Protein AF-A0A963X8T1-F1 (afdb_monomer_lite)

Sequence (133 aa):
MDPIAAGRRMAIAIGARRHALFRRLATAGKGDPNDVAVAGMCATWATGGGALPQWLGLPPAMFRKMLSHHFGPAGREISGGRIGPEPDRYNEIADLRDLLMKHRAQRYPSERWLIEMIATGCMGLDHLWSDLG

pLDDT: mean 84.12, std 14.37, range [47.81, 97.12]

Secondary structure (DSSP, 8-state):
--HHHHHHHHHHHHHHHHHHHHHHHHHT--S-TTHHHHHHHHHHHHTT-SS--GGGGS-HHHHHHHHHHHHGGGGGG----PPPPPGGGHHHHHHHHHHHHHHS--S-THHHHHHHHHHHHTTSSS-HHHH--

Foldseek 3Di:
DDVVVVVVVLVVVLVVQLVVQLVLQLVQFPPDPCSNLVSNLLSQFLSPAFQAFVLLQDDPVVSVVLLCNTRNPSSVPRDHGDHADDPPPPPQLVVQLVVQVVPPPPPDPVSNVVSSNQSRRVVGDDDSVVRSD

Radius of gyration: 15.64 Å; chains: 1; bounding box: 34×36×51 Å

Structure (mmCIF, N/CA/C/O backbone):
data_AF-A0A963X8T1-F1
#
_entry.id   AF-A0A963X8T1-F1
#
loop_
_atom_site.group_PDB
_atom_site.id
_atom_site.type_symbol
_atom_site.label_atom_id
_atom_site.label_alt_id
_atom_site.label_comp_id
_atom_site.label_asym_id
_atom_site.label_entity_id
_atom_site.label_seq_id
_atom_site.pdbx_PDB_ins_code
_atom_site.Cartn_x
_atom_site.Cartn_y
_atom_site.Cartn_z
_atom_site.occupancy
_atom_site.B_iso_or_equiv
_atom_site.auth_seq_id
_atom_site.auth_comp_id
_atom_site.auth_asym_id
_atom_site.auth_atom_id
_atom_site.pdbx_PDB_model_num
ATOM 1 N N . MET A 1 1 ? 20.825 1.419 -33.288 1.00 65.12 1 MET A N 1
ATOM 2 C CA . MET A 1 1 ? 20.069 2.057 -32.187 1.00 65.12 1 MET A CA 1
ATOM 3 C C . MET A 1 1 ? 20.789 1.687 -30.900 1.00 65.12 1 MET A C 1
ATOM 5 O O . MET A 1 1 ? 21.028 0.504 -30.720 1.00 65.12 1 MET A O 1
ATOM 9 N N . ASP A 1 2 ? 21.233 2.651 -30.089 1.00 80.31 2 ASP A N 1
ATOM 10 C CA . ASP A 1 2 ? 22.033 2.370 -28.883 1.00 80.31 2 ASP A CA 1
ATOM 11 C C . ASP A 1 2 ? 21.146 1.785 -27.754 1.00 80.31 2 ASP A C 1
ATOM 13 O O . ASP A 1 2 ? 20.247 2.485 -27.265 1.00 80.31 2 ASP A O 1
ATOM 17 N N . PRO A 1 3 ? 21.358 0.521 -27.338 1.00 76.44 3 PRO A N 1
ATOM 18 C CA . PRO A 1 3 ? 20.554 -0.135 -26.307 1.00 76.44 3 PRO A CA 1
ATOM 19 C C . PRO A 1 3 ? 20.702 0.506 -24.917 1.00 76.44 3 PRO A C 1
ATOM 21 O O . PRO A 1 3 ? 19.754 0.475 -24.129 1.00 76.44 3 PRO A O 1
ATOM 24 N N . ILE A 1 4 ? 21.833 1.158 -24.620 1.00 80.19 4 ILE A N 1
ATOM 25 C CA . ILE A 1 4 ? 22.070 1.826 -23.329 1.00 80.19 4 ILE A CA 1
ATOM 26 C C . ILE A 1 4 ? 21.197 3.082 -23.218 1.00 80.19 4 ILE A C 1
ATOM 28 O O . ILE A 1 4 ? 20.551 3.324 -22.191 1.00 80.19 4 ILE A O 1
ATOM 32 N N . ALA A 1 5 ? 21.114 3.865 -24.296 1.00 81.19 5 ALA A N 1
ATOM 33 C CA . ALA A 1 5 ? 20.257 5.045 -24.364 1.00 81.19 5 ALA A CA 1
ATOM 34 C C . ALA A 1 5 ? 18.760 4.687 -24.273 1.00 81.19 5 ALA A C 1
ATOM 36 O O . ALA A 1 5 ? 17.990 5.398 -23.619 1.00 81.19 5 ALA A O 1
ATOM 37 N N . ALA A 1 6 ? 18.345 3.574 -24.888 1.00 81.75 6 ALA A N 1
ATOM 38 C CA . ALA A 1 6 ? 16.975 3.069 -24.798 1.00 81.75 6 ALA A CA 1
ATOM 39 C C . ALA A 1 6 ? 16.613 2.626 -23.367 1.00 81.75 6 ALA A C 1
ATOM 41 O O . ALA A 1 6 ? 15.571 3.031 -22.846 1.00 81.75 6 ALA A O 1
ATOM 42 N N . GLY A 1 7 ? 17.500 1.881 -22.695 1.00 83.12 7 GLY A N 1
ATOM 43 C CA . GLY A 1 7 ? 17.304 1.454 -21.306 1.00 83.12 7 GLY A CA 1
ATOM 44 C C . GLY A 1 7 ? 17.181 2.629 -20.329 1.00 83.12 7 GLY A C 1
ATOM 45 O O . GLY A 1 7 ? 16.276 2.659 -19.494 1.00 83.12 7 GLY A O 1
ATOM 46 N N . ARG A 1 8 ? 18.021 3.662 -20.483 1.00 85.00 8 ARG A N 1
ATOM 47 C CA . ARG A 1 8 ? 17.967 4.866 -19.635 1.00 85.00 8 ARG A CA 1
ATOM 48 C C . ARG A 1 8 ? 16.660 5.646 -19.807 1.00 85.00 8 ARG A C 1
ATOM 50 O O . ARG A 1 8 ? 16.082 6.099 -18.821 1.00 85.00 8 ARG A O 1
ATOM 57 N N . ARG A 1 9 ? 16.166 5.778 -21.043 1.00 88.38 9 ARG A N 1
ATOM 58 C CA . ARG A 1 9 ? 14.870 6.420 -21.333 1.00 88.38 9 ARG A CA 1
ATOM 59 C C . ARG A 1 9 ? 13.706 5.670 -20.690 1.00 88.38 9 ARG A C 1
ATOM 61 O O . ARG A 1 9 ? 12.836 6.307 -20.102 1.00 88.38 9 ARG A O 1
ATOM 68 N N . MET A 1 10 ? 13.721 4.338 -20.754 1.00 85.31 10 MET A N 1
ATOM 69 C CA . MET A 1 10 ? 12.705 3.501 -20.114 1.00 85.31 10 MET A CA 1
ATOM 70 C C . MET A 1 10 ? 12.700 3.690 -18.590 1.00 85.31 10 MET A C 1
ATOM 72 O O . MET A 1 10 ? 11.646 3.930 -18.007 1.00 85.31 10 MET A O 1
ATOM 76 N N . ALA A 1 11 ? 13.871 3.666 -17.947 1.00 83.75 11 ALA A N 1
ATOM 77 C CA . ALA A 1 11 ? 13.985 3.868 -16.501 1.00 83.75 11 ALA A CA 1
ATOM 78 C C . ALA A 1 11 ? 13.456 5.245 -16.050 1.00 83.75 11 ALA A C 1
ATOM 80 O O . ALA A 1 11 ? 12.719 5.335 -15.067 1.00 83.75 11 ALA A O 1
ATOM 81 N N . ILE A 1 12 ? 13.764 6.312 -16.800 1.00 90.44 12 ILE A N 1
ATOM 82 C CA . ILE A 1 12 ? 13.238 7.663 -16.537 1.00 90.44 12 ILE A CA 1
ATOM 83 C C . ILE A 1 12 ? 11.709 7.688 -16.664 1.00 90.44 12 ILE A C 1
ATOM 85 O O . ILE A 1 12 ? 11.029 8.236 -15.796 1.00 90.44 12 ILE A O 1
ATOM 89 N N . ALA A 1 13 ? 11.156 7.067 -17.710 1.00 89.94 13 ALA A N 1
ATOM 90 C CA . ALA A 1 13 ? 9.712 7.008 -17.922 1.00 89.94 13 ALA A CA 1
ATOM 91 C C . ALA A 1 13 ? 8.988 6.240 -16.801 1.00 89.94 13 ALA A C 1
ATOM 93 O O . ALA A 1 13 ? 7.951 6.698 -16.316 1.00 89.94 13 ALA A O 1
ATOM 94 N N . ILE A 1 14 ? 9.551 5.116 -16.339 1.00 89.31 14 ILE A N 1
ATOM 95 C CA . ILE A 1 14 ? 9.036 4.349 -15.192 1.00 89.31 14 ILE A CA 1
ATOM 96 C C . ILE A 1 14 ? 9.047 5.213 -13.925 1.00 89.31 14 ILE A C 1
ATOM 98 O O . ILE A 1 14 ? 8.029 5.304 -13.235 1.00 89.31 14 ILE A O 1
ATOM 102 N N . GLY A 1 15 ? 10.159 5.901 -13.646 1.00 90.88 15 GLY A N 1
ATOM 103 C CA . GLY A 1 15 ? 10.282 6.796 -12.494 1.00 90.88 15 GLY A CA 1
ATOM 104 C C . GLY A 1 15 ? 9.262 7.939 -12.512 1.00 90.88 15 GLY A C 1
ATOM 105 O O . GLY A 1 15 ? 8.595 8.184 -11.505 1.00 90.88 15 GLY A O 1
ATOM 106 N N . ALA A 1 16 ? 9.081 8.589 -13.664 1.00 93.25 16 ALA A N 1
ATOM 107 C CA . ALA A 1 16 ? 8.094 9.651 -13.844 1.00 93.25 16 ALA A CA 1
ATOM 108 C C . ALA A 1 16 ? 6.656 9.137 -13.661 1.00 93.25 16 ALA A C 1
ATOM 110 O O . ALA A 1 16 ? 5.866 9.758 -12.947 1.00 93.25 16 ALA A O 1
ATOM 111 N N . ARG A 1 17 ? 6.328 7.970 -14.239 1.00 93.44 17 ARG A N 1
ATOM 112 C CA . ARG A 1 17 ? 5.016 7.325 -14.075 1.00 93.44 17 ARG A CA 1
ATOM 113 C C . ARG A 1 17 ? 4.737 6.987 -12.611 1.00 93.44 17 ARG A C 1
ATOM 115 O O . ARG A 1 17 ? 3.647 7.281 -12.125 1.00 93.44 17 ARG A O 1
ATOM 122 N N . ARG A 1 18 ? 5.718 6.415 -11.904 1.00 93.19 18 ARG A N 1
ATOM 123 C CA . ARG A 1 18 ? 5.613 6.096 -10.472 1.00 93.19 18 ARG A CA 1
ATOM 124 C C . ARG A 1 18 ? 5.338 7.351 -9.652 1.00 93.19 18 ARG A C 1
ATOM 126 O O . ARG A 1 18 ? 4.402 7.367 -8.860 1.00 93.19 18 ARG A O 1
ATOM 133 N N . HIS A 1 19 ? 6.110 8.415 -9.874 1.00 95.19 19 HIS A N 1
ATOM 134 C CA . HIS A 1 19 ? 5.948 9.671 -9.144 1.00 95.19 19 HIS A CA 1
ATOM 135 C C . HIS A 1 19 ? 4.580 10.327 -9.399 1.00 95.19 19 HIS A C 1
ATOM 137 O O . HIS A 1 19 ? 3.924 10.773 -8.458 1.00 95.19 19 HIS A O 1
ATOM 143 N N . ALA A 1 20 ? 4.118 10.349 -10.654 1.00 95.31 20 ALA A N 1
ATOM 144 C CA . ALA A 1 20 ? 2.806 10.890 -11.008 1.00 95.31 20 ALA A CA 1
ATOM 145 C C . ALA A 1 20 ? 1.659 10.101 -10.353 1.00 95.31 20 ALA A C 1
ATOM 147 O O . ALA A 1 20 ? 0.746 10.703 -9.783 1.00 95.31 20 ALA A O 1
ATOM 148 N N . LEU A 1 21 ? 1.730 8.764 -10.381 1.00 94.88 21 LEU A N 1
ATOM 149 C CA . LEU A 1 21 ? 0.738 7.901 -9.742 1.00 94.88 21 LEU A CA 1
ATOM 150 C C . LEU A 1 21 ? 0.729 8.092 -8.220 1.00 94.88 21 LEU A C 1
ATOM 152 O O . LEU A 1 21 ? -0.337 8.312 -7.649 1.00 94.88 21 LEU A O 1
ATOM 156 N N . PHE A 1 22 ? 1.902 8.093 -7.580 1.00 95.81 22 PHE A N 1
ATOM 157 C CA . PHE A 1 22 ? 2.030 8.359 -6.146 1.00 95.81 22 PHE A CA 1
ATOM 158 C C . PHE A 1 22 ? 1.370 9.683 -5.759 1.00 95.81 22 PHE A C 1
ATOM 160 O O . PHE A 1 22 ? 0.499 9.702 -4.895 1.00 95.81 22 PHE A O 1
ATOM 167 N N . ARG A 1 23 ? 1.726 10.787 -6.433 1.00 96.69 23 ARG A N 1
ATOM 168 C CA . ARG A 1 23 ? 1.161 12.112 -6.137 1.00 96.69 23 ARG A CA 1
ATOM 169 C C . ARG A 1 23 ? -0.355 12.127 -6.248 1.00 96.69 23 ARG A C 1
ATOM 171 O O . ARG A 1 23 ? -1.027 12.717 -5.403 1.00 96.69 23 ARG A O 1
ATOM 178 N N . ARG A 1 24 ? -0.892 11.488 -7.287 1.00 96.06 24 ARG A N 1
ATOM 179 C CA . ARG A 1 24 ? -2.333 11.420 -7.509 1.00 96.06 24 ARG A CA 1
ATOM 180 C C . ARG A 1 24 ? -3.039 10.652 -6.391 1.00 96.06 24 ARG A C 1
ATOM 182 O O . ARG A 1 24 ? -4.043 11.137 -5.882 1.00 96.06 24 ARG A O 1
ATOM 189 N N . LEU A 1 25 ? -2.506 9.499 -5.990 1.00 96.62 25 LEU A N 1
ATOM 190 C CA . LEU A 1 25 ? -3.069 8.686 -4.908 1.00 96.62 25 LEU A CA 1
ATOM 191 C C . LEU A 1 25 ? -2.941 9.374 -3.548 1.00 96.62 25 LEU A C 1
ATOM 193 O O . LEU A 1 25 ? -3.919 9.435 -2.814 1.00 96.62 25 LEU A O 1
ATOM 197 N N . ALA A 1 26 ? -1.782 9.965 -3.251 1.00 95.44 26 ALA A N 1
ATOM 198 C CA . ALA A 1 26 ? -1.559 10.720 -2.021 1.00 95.44 26 ALA A CA 1
ATOM 199 C C . ALA A 1 26 ? -2.516 11.920 -1.902 1.00 95.44 26 ALA A C 1
ATOM 201 O O . ALA A 1 26 ? -3.013 12.203 -0.819 1.00 95.44 26 ALA A O 1
ATOM 202 N N . THR A 1 27 ? -2.831 12.586 -3.020 1.00 96.81 27 THR A N 1
ATOM 203 C CA . THR A 1 27 ? -3.828 13.675 -3.052 1.00 96.81 27 THR A CA 1
ATOM 204 C C . THR A 1 27 ? -5.260 13.152 -2.890 1.00 96.81 27 THR A C 1
ATOM 206 O O . THR A 1 27 ? -6.107 13.843 -2.337 1.00 96.81 27 THR A O 1
ATOM 209 N N . ALA A 1 28 ? -5.545 11.940 -3.374 1.00 96.75 28 ALA A N 1
ATOM 210 C CA . ALA A 1 28 ? -6.854 11.296 -3.269 1.00 96.75 28 ALA A CA 1
ATOM 211 C C . ALA A 1 28 ? -7.091 10.571 -1.929 1.00 96.75 28 ALA A C 1
ATOM 213 O O . ALA A 1 28 ? -8.165 9.989 -1.753 1.00 96.75 28 ALA A O 1
ATOM 214 N N . GLY A 1 29 ? -6.106 10.578 -1.023 1.00 95.69 29 GLY A N 1
ATOM 215 C CA . GLY A 1 29 ? -6.231 10.031 0.326 1.00 95.69 29 GLY A CA 1
ATOM 216 C C . GLY A 1 29 ? -7.421 10.637 1.073 1.00 95.69 29 GLY A C 1
ATOM 217 O O . GLY A 1 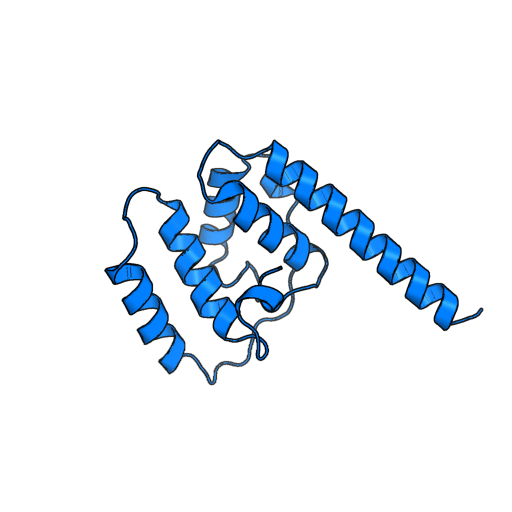29 ? -7.793 11.791 0.856 1.00 95.69 29 GLY A O 1
ATOM 218 N N . LYS A 1 30 ? -8.037 9.850 1.953 1.00 95.25 30 LYS A N 1
ATOM 219 C CA . LYS A 1 30 ? -9.234 10.239 2.714 1.00 95.25 30 LYS A CA 1
ATOM 220 C C . LYS A 1 30 ? -8.949 10.633 4.163 1.00 95.25 30 LYS A C 1
ATOM 222 O O . LYS A 1 30 ? -9.888 10.783 4.942 1.00 95.25 30 LYS A O 1
ATOM 227 N N . GLY A 1 31 ? -7.681 10.816 4.517 1.00 93.50 31 GLY A N 1
ATOM 228 C CA . GLY A 1 31 ? -7.246 11.187 5.862 1.00 93.50 31 GLY A CA 1
ATOM 229 C C . GLY A 1 31 ? -7.023 9.990 6.786 1.00 93.50 31 GLY A C 1
ATOM 230 O O . GLY A 1 31 ? -6.890 10.176 7.993 1.00 93.50 31 GLY A O 1
ATOM 231 N N . ASP A 1 32 ? -6.971 8.769 6.244 1.00 94.94 32 ASP A N 1
ATOM 232 C CA . ASP A 1 32 ? -6.477 7.614 6.993 1.00 94.94 32 ASP A CA 1
ATOM 233 C C . ASP A 1 32 ? -4.955 7.784 7.163 1.00 94.94 32 ASP A C 1
ATOM 235 O O . ASP A 1 32 ? -4.270 8.117 6.189 1.00 94.94 32 ASP A O 1
ATOM 239 N N . PRO A 1 33 ? -4.381 7.563 8.360 1.00 94.00 33 PRO A N 1
ATOM 240 C CA . PRO A 1 33 ? -2.944 7.759 8.584 1.00 94.00 33 PRO A CA 1
ATOM 241 C C . PRO A 1 33 ? -2.064 6.906 7.660 1.00 94.00 33 PRO A C 1
ATOM 243 O O . PRO A 1 33 ? -0.893 7.222 7.460 1.00 94.00 33 PRO A O 1
ATOM 246 N N . ASN A 1 34 ? -2.625 5.846 7.076 1.00 95.31 34 ASN A N 1
ATOM 247 C CA . ASN A 1 34 ? -1.918 4.931 6.194 1.00 95.31 34 ASN A CA 1
ATOM 248 C C . ASN A 1 34 ? -2.025 5.293 4.701 1.00 95.31 34 ASN A C 1
ATOM 250 O O . ASN A 1 34 ? -1.403 4.624 3.877 1.00 95.31 34 ASN A O 1
ATOM 254 N N . ASP A 1 35 ? -2.762 6.348 4.330 1.00 96.00 35 ASP A N 1
ATOM 255 C CA . ASP A 1 35 ? -3.001 6.727 2.927 1.00 96.00 35 ASP A CA 1
ATOM 256 C C . ASP A 1 35 ? -1.706 6.918 2.126 1.00 96.00 35 ASP A C 1
ATOM 258 O O . ASP A 1 35 ? -1.565 6.387 1.024 1.00 96.00 35 ASP A O 1
ATOM 262 N N . VAL A 1 36 ? -0.739 7.654 2.683 1.00 96.19 36 VAL A N 1
ATOM 263 C CA . VAL A 1 36 ? 0.524 7.967 1.994 1.00 96.19 36 VAL A CA 1
ATOM 264 C C . VAL A 1 36 ? 1.377 6.713 1.802 1.00 96.19 36 VAL A C 1
ATOM 266 O O . VAL A 1 36 ? 1.920 6.501 0.717 1.00 96.19 36 VAL A O 1
ATOM 269 N N . ALA A 1 37 ? 1.462 5.859 2.824 1.00 94.31 37 ALA A N 1
ATOM 270 C CA . ALA A 1 37 ? 2.208 4.607 2.745 1.00 94.31 37 ALA A CA 1
ATOM 271 C C . ALA A 1 37 ? 1.597 3.667 1.693 1.00 94.31 37 ALA A C 1
ATOM 273 O O . ALA A 1 37 ? 2.301 3.152 0.822 1.00 94.31 37 ALA A O 1
ATOM 274 N N . VAL A 1 38 ? 0.269 3.501 1.710 1.00 95.75 38 VAL A N 1
ATOM 275 C CA . VAL A 1 38 ? -0.451 2.684 0.722 1.00 95.75 38 VAL A CA 1
ATOM 276 C C . VAL A 1 38 ? -0.301 3.265 -0.688 1.00 95.75 38 VAL A C 1
ATOM 278 O O . VAL A 1 38 ? -0.135 2.503 -1.642 1.00 95.75 38 VAL A O 1
ATOM 281 N N . ALA A 1 39 ? -0.288 4.593 -0.846 1.00 96.12 39 ALA A N 1
ATOM 282 C CA . ALA A 1 39 ? -0.060 5.247 -2.135 1.00 96.12 39 ALA A CA 1
ATOM 283 C C . ALA A 1 39 ? 1.335 4.936 -2.701 1.00 96.12 39 ALA A C 1
ATOM 285 O O . ALA A 1 39 ? 1.457 4.655 -3.896 1.00 96.12 39 ALA A O 1
ATOM 286 N N . GLY A 1 40 ? 2.370 4.950 -1.854 1.00 94.19 40 GLY A N 1
ATOM 287 C CA . GLY A 1 40 ? 3.740 4.580 -2.223 1.00 94.19 40 GLY A CA 1
ATOM 288 C C . GLY A 1 40 ? 3.833 3.131 -2.698 1.00 94.19 40 GLY A C 1
ATOM 289 O O . GLY A 1 40 ? 4.251 2.879 -3.831 1.00 94.19 40 GLY A O 1
ATOM 290 N N . MET A 1 41 ? 3.329 2.198 -1.884 1.00 93.19 41 MET A N 1
ATOM 291 C CA . MET A 1 41 ? 3.295 0.767 -2.210 1.00 93.19 41 MET A CA 1
ATOM 292 C C . MET A 1 41 ? 2.546 0.496 -3.522 1.00 93.19 41 MET A C 1
ATOM 294 O O . MET A 1 41 ? 3.053 -0.209 -4.394 1.00 93.19 41 MET A O 1
ATOM 298 N N . CYS A 1 42 ? 1.374 1.112 -3.721 1.00 94.00 42 CYS A N 1
ATOM 299 C CA . CYS A 1 42 ? 0.605 0.969 -4.959 1.00 94.00 42 CYS A CA 1
ATOM 300 C C . CYS A 1 42 ? 1.353 1.521 -6.180 1.00 94.00 42 CYS A C 1
ATOM 302 O O . CYS A 1 42 ? 1.341 0.892 -7.238 1.00 94.00 42 CYS A O 1
ATOM 304 N N . ALA A 1 43 ? 1.993 2.687 -6.057 1.00 93.62 43 ALA A N 1
ATOM 305 C CA . ALA A 1 43 ? 2.700 3.316 -7.167 1.00 93.62 43 ALA A CA 1
ATOM 306 C C . ALA A 1 43 ? 3.947 2.526 -7.581 1.00 93.62 43 ALA A C 1
ATOM 308 O O . ALA A 1 43 ? 4.182 2.316 -8.777 1.00 93.62 43 ALA A O 1
ATOM 309 N N . THR A 1 44 ? 4.725 2.059 -6.604 1.00 91.06 44 THR A N 1
ATOM 310 C CA . THR A 1 44 ? 5.887 1.195 -6.828 1.00 91.06 44 THR A CA 1
ATOM 311 C C . THR A 1 44 ? 5.462 -0.123 -7.475 1.00 91.06 44 THR A C 1
ATOM 313 O O . THR A 1 44 ? 5.970 -0.474 -8.541 1.00 91.06 44 THR A O 1
ATOM 316 N N . TRP A 1 45 ? 4.447 -0.788 -6.924 1.00 91.12 45 TRP A N 1
ATOM 317 C CA . TRP A 1 45 ? 3.948 -2.058 -7.449 1.00 91.12 45 TRP A CA 1
ATOM 318 C C . TRP A 1 45 ? 3.361 -1.952 -8.866 1.00 91.12 45 TRP A C 1
ATOM 320 O O . TRP A 1 45 ? 3.708 -2.737 -9.750 1.00 91.12 45 TRP A O 1
ATOM 330 N N . ALA A 1 46 ? 2.524 -0.944 -9.136 1.00 91.19 46 ALA A N 1
ATOM 331 C CA . ALA A 1 46 ? 1.899 -0.745 -10.450 1.00 91.19 46 ALA A CA 1
ATOM 332 C C . ALA A 1 46 ? 2.907 -0.392 -11.561 1.00 91.19 46 ALA A C 1
ATOM 334 O O . ALA A 1 46 ? 2.593 -0.476 -12.752 1.00 91.19 46 ALA A O 1
ATOM 335 N N . THR A 1 47 ? 4.124 0.007 -11.183 1.00 89.94 47 THR A N 1
ATOM 336 C CA . THR A 1 47 ? 5.230 0.279 -12.110 1.00 89.94 47 THR A CA 1
ATOM 337 C C . THR A 1 47 ? 6.266 -0.844 -12.172 1.00 89.94 47 THR A C 1
ATOM 339 O O . THR A 1 47 ? 7.283 -0.693 -12.843 1.00 89.94 47 THR A O 1
ATOM 342 N N . GLY A 1 48 ? 5.978 -1.995 -11.553 1.00 85.50 48 GLY A N 1
ATOM 343 C CA . GLY A 1 48 ? 6.811 -3.198 -11.610 1.00 85.50 48 GLY A CA 1
ATOM 344 C C . GLY A 1 48 ? 7.969 -3.222 -10.609 1.00 85.50 48 GLY A C 1
ATOM 345 O O . GLY A 1 48 ? 8.803 -4.121 -10.684 1.00 85.50 48 GLY A O 1
ATOM 346 N N . GLY A 1 49 ? 8.031 -2.251 -9.694 1.00 83.31 49 GLY A N 1
ATOM 347 C CA . GLY A 1 49 ? 9.001 -2.218 -8.602 1.00 83.31 49 GLY A CA 1
ATOM 348 C C . GLY A 1 49 ? 8.489 -2.894 -7.328 1.00 83.31 49 GLY A C 1
ATOM 349 O O . GLY A 1 49 ? 7.325 -3.288 -7.237 1.00 83.31 49 GLY A O 1
ATOM 350 N N . GLY A 1 50 ? 9.365 -2.970 -6.326 1.00 81.44 50 GLY A N 1
ATOM 351 C CA . GLY A 1 50 ? 9.075 -3.566 -5.023 1.00 81.44 50 GLY A CA 1
ATOM 352 C C . GLY A 1 50 ? 9.001 -5.095 -5.046 1.00 81.44 50 GLY A C 1
ATOM 353 O O . GLY A 1 50 ? 9.119 -5.739 -6.097 1.00 81.44 50 GLY A O 1
ATOM 354 N N . ALA A 1 51 ? 8.814 -5.669 -3.860 1.00 79.31 51 ALA A N 1
ATOM 355 C CA . ALA A 1 51 ? 8.761 -7.118 -3.664 1.00 79.31 51 ALA A CA 1
ATOM 356 C C . ALA A 1 51 ? 7.341 -7.691 -3.520 1.00 79.31 51 ALA A C 1
ATOM 358 O O . ALA A 1 51 ? 7.161 -8.908 -3.493 1.00 79.31 51 ALA A O 1
ATOM 359 N N . LEU A 1 52 ? 6.324 -6.830 -3.442 1.00 85.31 52 LEU A N 1
ATOM 360 C CA . LEU A 1 52 ? 4.950 -7.266 -3.221 1.00 85.31 52 LEU A CA 1
ATOM 361 C C . LEU A 1 52 ? 4.388 -8.040 -4.429 1.00 85.31 52 LEU A C 1
ATOM 363 O O . LEU A 1 52 ? 4.570 -7.622 -5.579 1.00 85.31 52 LEU A O 1
ATOM 367 N N . PRO A 1 53 ? 3.654 -9.140 -4.192 1.00 82.44 53 PRO A N 1
ATOM 368 C CA . PRO A 1 53 ? 3.101 -9.953 -5.266 1.00 82.44 53 PRO A CA 1
ATOM 369 C C . PRO A 1 53 ? 1.826 -9.382 -5.857 1.00 82.44 53 PRO A C 1
ATOM 371 O O . PRO A 1 53 ? 1.428 -8.252 -5.570 1.00 82.44 53 PRO A O 1
ATOM 374 N N . GLN A 1 54 ? 1.168 -10.171 -6.707 1.00 86.06 54 GLN A N 1
ATOM 375 C CA . GLN A 1 54 ? -0.132 -9.821 -7.251 1.00 86.06 54 GLN A CA 1
ATOM 376 C C . GLN A 1 54 ? -1.094 -9.360 -6.145 1.00 86.06 54 GLN A C 1
ATOM 378 O O . GLN A 1 54 ? -1.148 -9.936 -5.058 1.00 86.06 54 GLN A O 1
ATOM 383 N N . TRP A 1 55 ? -1.813 -8.270 -6.428 1.00 89.69 55 TRP A N 1
ATOM 384 C CA . TRP A 1 55 ? -2.742 -7.614 -5.506 1.00 89.69 55 TRP A CA 1
ATOM 385 C C . TRP A 1 55 ? -2.118 -7.209 -4.161 1.00 89.69 55 TRP A C 1
ATOM 387 O O . TRP A 1 55 ? -2.821 -7.128 -3.158 1.00 89.69 55 TRP A O 1
ATOM 397 N N . LEU A 1 56 ? -0.806 -6.947 -4.139 1.00 89.50 56 LEU A N 1
ATOM 398 C CA . LEU A 1 56 ? -0.035 -6.598 -2.941 1.00 89.50 56 LEU A CA 1
ATOM 399 C C . LEU A 1 56 ? -0.062 -7.683 -1.847 1.00 89.50 56 LEU A C 1
ATOM 401 O O . LEU A 1 56 ? 0.092 -7.374 -0.671 1.00 89.50 56 LEU A O 1
ATOM 405 N N . GLY A 1 57 ? -0.291 -8.947 -2.220 1.00 86.44 57 GLY A N 1
ATOM 406 C CA . GLY A 1 57 ? -0.442 -10.051 -1.262 1.00 86.44 57 GLY A CA 1
ATOM 407 C C . GLY A 1 57 ? -1.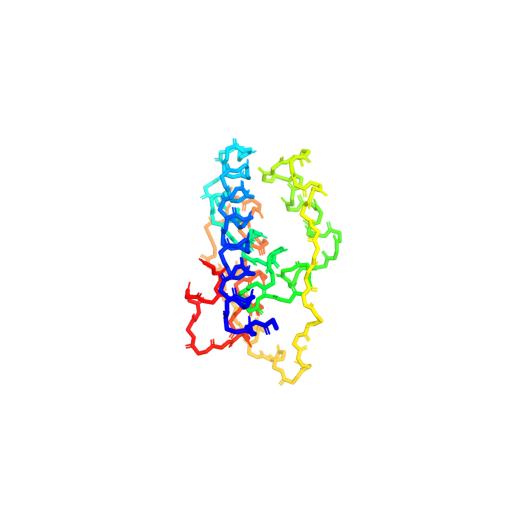850 -10.202 -0.693 1.00 86.44 57 GLY A C 1
ATOM 408 O O . GLY A 1 57 ? -2.098 -11.085 0.121 1.00 86.44 57 GLY A O 1
ATOM 409 N N . LEU A 1 58 ? -2.802 -9.380 -1.138 1.00 89.50 58 LEU A N 1
ATOM 410 C CA . LEU A 1 58 ? -4.187 -9.448 -0.689 1.00 89.50 58 LEU A CA 1
ATOM 411 C C . LEU A 1 58 ? -5.040 -10.323 -1.616 1.00 89.50 58 LEU A C 1
ATOM 413 O O . LEU A 1 58 ? -4.846 -10.327 -2.833 1.00 89.50 58 LEU A O 1
ATOM 417 N N . PRO A 1 59 ? -6.098 -10.969 -1.097 1.00 88.88 59 PRO A N 1
ATOM 418 C CA . PRO A 1 59 ? -7.145 -11.515 -1.950 1.00 88.88 59 PRO A CA 1
ATOM 419 C C . PRO A 1 59 ? -7.745 -10.418 -2.855 1.00 88.88 59 PRO A C 1
ATOM 421 O O . PRO A 1 59 ? -7.963 -9.297 -2.380 1.00 88.88 59 PRO A O 1
ATOM 424 N N . PRO A 1 60 ? -8.121 -10.709 -4.116 1.00 89.56 60 PRO A N 1
ATOM 425 C CA . PRO A 1 60 ? -8.568 -9.687 -5.071 1.00 89.56 60 PRO A CA 1
ATOM 426 C C . PRO A 1 60 ? -9.720 -8.803 -4.572 1.00 89.56 60 PRO A C 1
ATOM 428 O O . PRO A 1 60 ? -9.755 -7.599 -4.828 1.00 89.56 60 PRO A O 1
ATOM 431 N N . ALA A 1 61 ? -10.679 -9.382 -3.845 1.00 91.31 61 ALA A N 1
ATOM 432 C CA . ALA A 1 61 ? -11.789 -8.631 -3.260 1.00 91.31 61 ALA A CA 1
ATOM 433 C C . ALA A 1 61 ? -11.315 -7.663 -2.162 1.00 91.31 61 ALA A C 1
ATOM 435 O O . ALA A 1 61 ? -11.789 -6.529 -2.081 1.00 91.31 61 ALA A O 1
ATOM 436 N N . MET A 1 62 ? -10.351 -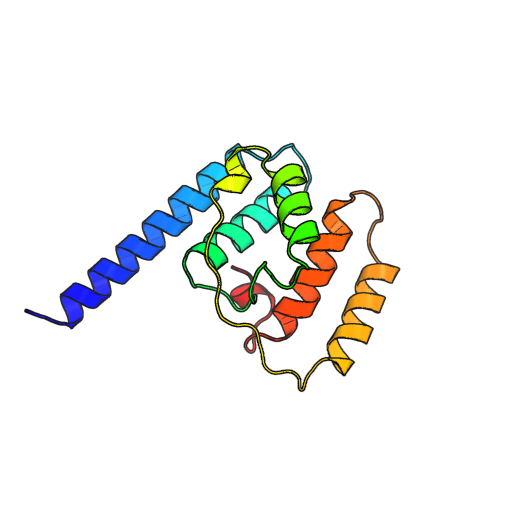8.097 -1.350 1.00 92.50 62 MET A N 1
ATOM 437 C CA . MET A 1 62 ? -9.773 -7.308 -0.267 1.00 92.50 62 MET A CA 1
ATOM 438 C C . MET A 1 62 ? -8.923 -6.159 -0.815 1.00 92.50 62 MET A C 1
ATOM 440 O O . MET A 1 62 ? -9.066 -5.029 -0.358 1.00 92.50 62 MET A O 1
ATOM 444 N N . PHE A 1 63 ? -8.141 -6.420 -1.863 1.00 93.69 63 PHE A N 1
ATOM 445 C CA . PHE A 1 63 ? -7.400 -5.402 -2.603 1.00 93.69 63 PHE A CA 1
ATOM 446 C C . PHE A 1 63 ? -8.323 -4.296 -3.132 1.00 93.69 63 PHE A C 1
ATOM 448 O O . PHE A 1 63 ? -8.116 -3.118 -2.851 1.00 93.69 63 PHE A O 1
ATOM 455 N N . ARG A 1 64 ? -9.416 -4.655 -3.822 1.00 93.75 64 ARG A N 1
ATOM 456 C CA . ARG A 1 64 ? -10.392 -3.660 -4.313 1.00 93.75 64 ARG A CA 1
ATOM 457 C C . ARG A 1 64 ? -11.031 -2.864 -3.176 1.00 93.75 64 ARG A C 1
ATOM 459 O O . ARG A 1 64 ? -11.250 -1.662 -3.320 1.00 93.75 64 ARG A O 1
ATOM 466 N N . LYS A 1 65 ? -11.321 -3.518 -2.047 1.00 95.44 65 LYS A N 1
ATOM 467 C CA . LYS A 1 65 ? -11.879 -2.858 -0.861 1.00 95.44 65 LYS A CA 1
ATOM 468 C C . LYS A 1 65 ? -10.894 -1.852 -0.264 1.00 95.44 65 LYS A C 1
ATOM 470 O O . LYS A 1 65 ? -11.300 -0.727 0.009 1.00 95.44 65 LYS A O 1
ATOM 475 N N . MET A 1 66 ? -9.621 -2.227 -0.135 1.00 96.62 66 MET A N 1
ATOM 476 C CA . MET A 1 66 ? -8.542 -1.346 0.317 1.00 96.62 66 MET A CA 1
ATOM 477 C C . MET A 1 66 ? -8.412 -0.118 -0.594 1.00 96.62 66 MET A C 1
ATOM 479 O O . MET A 1 66 ? -8.429 1.012 -0.112 1.00 96.62 66 MET A O 1
ATOM 483 N N . LEU A 1 67 ? -8.375 -0.315 -1.915 1.00 96.44 67 LEU A N 1
ATOM 484 C CA . LEU A 1 67 ? -8.302 0.789 -2.877 1.00 96.44 67 LEU A CA 1
ATOM 485 C C . LEU A 1 67 ? -9.502 1.737 -2.778 1.00 96.44 67 LEU A C 1
ATOM 487 O O . LEU A 1 67 ? -9.346 2.958 -2.791 1.00 96.44 67 LEU A O 1
ATOM 491 N N . SER A 1 68 ? -10.707 1.180 -2.643 1.00 96.00 68 SER A N 1
ATOM 492 C CA . SER A 1 68 ? -11.923 1.970 -2.462 1.00 96.00 68 SER A CA 1
ATOM 493 C C . SER A 1 68 ? -11.924 2.732 -1.135 1.00 96.00 68 SER A C 1
ATOM 495 O O . SER A 1 68 ? -12.436 3.854 -1.090 1.00 96.00 68 SER A O 1
ATOM 497 N N . HIS A 1 69 ? -11.374 2.143 -0.067 1.00 96.75 69 HIS A N 1
ATOM 498 C CA . HIS A 1 69 ? -11.231 2.778 1.244 1.00 96.75 69 HIS A CA 1
ATOM 499 C C . HIS A 1 69 ? -10.311 3.991 1.153 1.00 96.75 69 HIS A C 1
ATOM 501 O O . HIS A 1 69 ? -10.797 5.099 1.365 1.00 96.75 69 HIS A O 1
ATOM 507 N N . HIS A 1 70 ? -9.061 3.796 0.728 1.00 97.12 70 HIS A N 1
ATOM 508 C CA . HIS A 1 70 ? -8.030 4.838 0.727 1.00 97.12 70 HIS A CA 1
ATOM 509 C C . HIS A 1 70 ? -8.214 5.897 -0.369 1.00 97.12 70 HIS A C 1
ATOM 511 O O . HIS A 1 70 ? -8.035 7.077 -0.104 1.00 97.12 70 HIS A O 1
ATOM 517 N N . PHE A 1 71 ? -8.610 5.513 -1.591 1.00 97.06 71 PHE A N 1
ATOM 518 C CA . PHE A 1 71 ? -8.532 6.412 -2.762 1.00 97.06 71 PHE A CA 1
ATOM 519 C C . PHE A 1 71 ? -9.847 6.569 -3.534 1.00 97.06 71 PHE A C 1
ATOM 521 O O . PHE A 1 71 ? -9.935 7.355 -4.481 1.00 97.06 71 PHE A O 1
ATOM 528 N N . GLY A 1 72 ? -10.880 5.796 -3.185 1.00 94.75 72 GLY A N 1
ATOM 529 C CA . GLY A 1 72 ? -12.163 5.832 -3.888 1.00 94.75 72 GLY A CA 1
ATOM 530 C C . GLY A 1 72 ? -12.000 5.590 -5.402 1.00 94.75 72 GLY A C 1
ATOM 531 O O . GLY A 1 72 ? -11.348 4.618 -5.792 1.00 94.75 72 GLY A O 1
ATOM 532 N N . PRO A 1 73 ? -12.570 6.442 -6.278 1.00 92.25 73 PRO A N 1
ATOM 533 C CA . PRO A 1 73 ? -12.459 6.279 -7.730 1.00 92.25 73 PRO A CA 1
ATOM 534 C C . PRO A 1 73 ? -11.020 6.281 -8.257 1.00 92.25 73 PRO A C 1
ATOM 536 O O . PRO A 1 73 ? -10.734 5.548 -9.202 1.00 92.25 73 PRO A O 1
ATOM 539 N N . ALA A 1 74 ? -10.109 7.044 -7.638 1.00 92.69 74 ALA A N 1
ATOM 540 C CA . ALA A 1 74 ? -8.715 7.124 -8.077 1.00 92.69 74 ALA A CA 1
ATOM 541 C C . ALA A 1 74 ? -7.983 5.778 -7.950 1.00 92.69 74 ALA A C 1
ATOM 543 O O . ALA A 1 74 ? -7.068 5.500 -8.719 1.00 92.69 74 ALA A O 1
ATOM 544 N N . GLY A 1 75 ? -8.433 4.905 -7.042 1.00 91.19 75 GLY A N 1
ATOM 545 C CA . GLY A 1 75 ? -7.867 3.570 -6.882 1.00 91.19 75 GLY A CA 1
ATOM 546 C C . GLY A 1 75 ? -8.135 2.635 -8.067 1.00 91.19 75 GLY A C 1
ATOM 547 O O . GLY A 1 75 ? -7.393 1.681 -8.260 1.00 91.19 75 GLY A O 1
ATOM 548 N N . ARG A 1 76 ? -9.153 2.894 -8.901 1.00 87.69 76 ARG A N 1
ATOM 549 C CA . ARG A 1 76 ? -9.539 1.989 -10.007 1.00 87.69 76 ARG A CA 1
ATOM 550 C C . ARG A 1 76 ? -8.489 1.877 -11.112 1.00 87.69 76 ARG A C 1
ATOM 552 O O . ARG A 1 76 ? -8.488 0.897 -11.846 1.00 87.69 76 ARG A O 1
ATOM 559 N N . GLU A 1 77 ? -7.624 2.876 -11.235 1.00 82.12 77 GLU A N 1
ATOM 560 C CA . GLU A 1 77 ? -6.558 2.909 -12.240 1.00 82.12 77 GLU A CA 1
ATOM 561 C C . GLU A 1 77 ? -5.359 2.039 -11.852 1.00 82.12 77 GLU A C 1
ATOM 563 O O . GLU A 1 77 ? -4.524 1.712 -12.701 1.00 82.12 77 GLU A O 1
ATOM 568 N N . ILE A 1 78 ? -5.278 1.640 -10.578 1.00 87.44 78 ILE A N 1
ATOM 569 C CA . ILE A 1 78 ? -4.216 0.773 -10.084 1.00 87.44 78 ILE A CA 1
ATOM 570 C C . ILE A 1 78 ? -4.436 -0.620 -10.664 1.00 87.44 78 ILE A C 1
ATOM 572 O O . ILE A 1 78 ? -5.299 -1.393 -10.251 1.00 87.44 78 ILE A O 1
ATOM 576 N N . SER A 1 79 ? -3.615 -0.911 -11.658 1.00 77.50 79 SER A N 1
ATOM 577 C CA . SER A 1 79 ? -3.591 -2.145 -12.420 1.00 77.50 79 SER A CA 1
ATOM 578 C C . SER A 1 79 ? -2.134 -2.505 -12.697 1.00 77.50 79 SER A C 1
ATOM 580 O O . SER A 1 79 ? -1.282 -1.624 -12.836 1.00 77.50 79 SER A O 1
ATOM 582 N N . GLY A 1 80 ? -1.833 -3.800 -12.727 1.00 68.75 80 GLY A N 1
ATOM 583 C CA . GLY A 1 80 ? -0.467 -4.312 -12.845 1.00 68.75 80 GLY A CA 1
ATOM 584 C C . GLY A 1 80 ? -0.199 -5.457 -11.870 1.00 68.75 80 GLY A C 1
ATOM 585 O O . GLY A 1 80 ? -1.138 -6.014 -11.302 1.00 68.75 80 GLY A O 1
ATOM 586 N N . GLY A 1 81 ? 1.080 -5.802 -11.701 1.00 62.69 81 GLY A N 1
ATOM 587 C CA . GLY A 1 81 ? 1.561 -6.769 -10.712 1.00 62.69 81 GLY A CA 1
ATOM 588 C C . GLY A 1 81 ? 2.297 -7.973 -11.293 1.00 62.69 81 GLY A C 1
ATOM 589 O O . GLY A 1 81 ? 1.909 -8.521 -12.322 1.00 62.69 81 GLY A O 1
ATOM 590 N N . ARG A 1 82 ? 3.366 -8.378 -10.600 1.00 62.31 82 ARG A N 1
ATOM 591 C CA . ARG A 1 82 ? 4.167 -9.583 -10.872 1.00 62.31 82 ARG A CA 1
ATOM 592 C C . ARG A 1 82 ? 3.370 -10.853 -10.531 1.00 62.31 82 ARG A C 1
ATOM 594 O O . ARG A 1 82 ? 2.480 -10.815 -9.681 1.00 62.31 82 ARG A O 1
ATOM 601 N N . ILE A 1 83 ? 3.727 -11.975 -11.159 1.00 54.06 83 ILE A N 1
ATOM 602 C CA . ILE A 1 83 ? 3.335 -13.318 -10.694 1.00 54.06 83 ILE A CA 1
ATOM 603 C C . ILE A 1 83 ? 3.962 -13.519 -9.299 1.00 54.06 83 ILE A C 1
ATOM 605 O O . ILE A 1 83 ? 5.102 -13.105 -9.085 1.00 54.06 83 ILE A O 1
ATOM 609 N N . GLY A 1 84 ? 3.180 -14.023 -8.337 1.00 53.47 84 GLY A N 1
ATOM 610 C CA . GLY A 1 84 ? 3.525 -14.047 -6.906 1.00 53.47 84 GLY A CA 1
ATOM 611 C C . GLY A 1 84 ? 4.703 -14.961 -6.521 1.00 53.47 84 GLY A C 1
ATOM 612 O O . GLY A 1 84 ? 5.174 -15.723 -7.364 1.00 53.47 84 GLY A O 1
ATOM 613 N N . PRO A 1 85 ? 5.196 -14.871 -5.267 1.00 51.97 85 PRO A N 1
ATOM 614 C CA . PRO A 1 85 ? 6.322 -15.644 -4.759 1.00 51.97 85 PRO A CA 1
ATOM 615 C C . PRO A 1 85 ? 6.004 -17.135 -4.662 1.00 51.97 85 PRO A C 1
ATOM 617 O O . PRO A 1 85 ? 4.844 -17.551 -4.644 1.00 51.97 85 PRO A O 1
ATOM 620 N N . GLU A 1 86 ? 7.077 -17.915 -4.580 1.00 50.09 86 GLU A N 1
ATOM 621 C CA . GLU A 1 86 ? 7.057 -19.368 -4.458 1.00 50.09 86 GLU A CA 1
ATOM 622 C C . GLU A 1 86 ? 6.407 -19.840 -3.138 1.00 50.09 86 GLU A C 1
ATOM 624 O O . GLU A 1 86 ? 6.572 -19.181 -2.106 1.00 50.09 86 GLU A O 1
ATOM 629 N N . PRO A 1 87 ? 5.695 -20.985 -3.141 1.00 52.34 87 PRO A N 1
ATOM 630 C CA . PRO A 1 87 ? 4.921 -21.480 -1.996 1.00 52.34 87 PRO A CA 1
ATOM 631 C C . PRO A 1 87 ? 5.714 -21.786 -0.712 1.00 52.34 87 PRO A C 1
ATOM 633 O O . PRO A 1 87 ? 5.125 -21.915 0.353 1.00 52.34 87 PRO A O 1
ATOM 636 N N . ASP A 1 88 ? 7.037 -21.919 -0.758 1.00 52.81 88 ASP A N 1
ATOM 637 C CA . ASP A 1 88 ? 7.787 -22.595 0.314 1.00 52.81 88 ASP A CA 1
ATOM 638 C C . ASP A 1 88 ? 8.081 -21.771 1.582 1.00 52.81 88 ASP A C 1
ATOM 640 O O . ASP A 1 88 ? 8.782 -22.257 2.467 1.00 52.81 88 ASP A O 1
ATOM 644 N N . ARG A 1 89 ? 7.536 -20.555 1.748 1.00 57.66 89 ARG A N 1
ATOM 645 C CA . ARG A 1 89 ? 7.749 -19.771 2.990 1.00 57.66 89 ARG A CA 1
ATOM 646 C C . ARG A 1 89 ? 6.489 -19.350 3.763 1.00 57.66 89 ARG A C 1
ATOM 648 O O . ARG A 1 89 ? 6.514 -18.396 4.529 1.00 57.66 89 ARG A O 1
ATOM 655 N N . TYR A 1 90 ? 5.387 -20.095 3.633 1.00 60.72 90 TYR A N 1
ATOM 656 C CA . TYR A 1 90 ? 4.127 -19.797 4.341 1.00 60.72 90 TYR A CA 1
ATOM 657 C C . TYR A 1 90 ? 4.180 -19.894 5.879 1.00 60.72 90 TYR A C 1
ATOM 659 O O . TYR A 1 90 ? 3.370 -19.239 6.536 1.00 60.72 90 TYR A O 1
ATOM 667 N N . ASN A 1 91 ? 5.100 -20.670 6.468 1.00 60.47 91 ASN A N 1
ATOM 668 C CA . ASN A 1 91 ? 5.107 -20.896 7.922 1.00 60.47 91 ASN A CA 1
ATOM 669 C C . ASN A 1 91 ? 5.564 -19.659 8.720 1.00 60.47 91 ASN A C 1
ATOM 671 O O . ASN A 1 91 ? 4.902 -19.286 9.681 1.00 60.47 91 ASN A O 1
ATOM 675 N N . GLU A 1 92 ? 6.625 -18.966 8.293 1.00 66.88 92 GLU A N 1
ATOM 676 C CA . GLU A 1 92 ? 7.127 -17.761 8.986 1.00 66.88 92 GLU A CA 1
ATOM 677 C C . GLU A 1 92 ? 6.181 -16.552 8.829 1.00 66.88 92 GLU A C 1
ATOM 679 O O . GLU A 1 92 ? 6.089 -15.697 9.713 1.00 66.88 92 GLU A O 1
ATOM 684 N N . ILE A 1 93 ? 5.410 -16.503 7.733 1.00 76.12 93 ILE A N 1
ATOM 685 C CA . ILE A 1 93 ? 4.395 -15.462 7.489 1.00 76.12 93 ILE A CA 1
ATOM 686 C C . ILE A 1 93 ? 3.283 -15.522 8.533 1.00 76.12 93 ILE A C 1
ATOM 688 O O . ILE A 1 93 ? 2.804 -14.476 8.972 1.00 76.12 93 ILE A O 1
ATOM 692 N N . ALA A 1 94 ? 2.833 -16.728 8.893 1.00 81.31 94 ALA A N 1
ATOM 693 C CA . ALA A 1 94 ? 1.705 -16.899 9.800 1.00 81.31 94 ALA A CA 1
ATOM 694 C C . ALA A 1 94 ? 2.016 -16.296 11.176 1.00 81.31 94 ALA A C 1
ATOM 696 O O . ALA A 1 94 ? 1.223 -15.502 11.680 1.00 81.31 94 ALA A O 1
ATOM 697 N N . ASP A 1 95 ? 3.206 -16.573 11.712 1.00 83.56 95 ASP A N 1
ATOM 698 C CA . ASP A 1 95 ? 3.644 -16.056 13.008 1.00 83.56 95 ASP A CA 1
ATOM 699 C C . ASP A 1 95 ? 3.798 -14.530 12.997 1.00 83.56 95 ASP A C 1
ATOM 701 O O . ASP A 1 95 ? 3.329 -13.847 13.912 1.00 83.56 95 ASP A O 1
ATOM 705 N N . LEU A 1 96 ? 4.399 -13.962 11.942 1.00 86.81 96 LEU A N 1
ATOM 706 C CA . LEU A 1 96 ? 4.535 -12.510 11.814 1.00 86.81 96 LEU A CA 1
ATOM 707 C C . LEU A 1 96 ? 3.172 -11.826 11.668 1.00 86.81 96 LEU A C 1
ATOM 709 O O . LEU A 1 96 ? 2.904 -10.818 12.327 1.00 86.81 96 LEU A O 1
ATOM 713 N N . ARG A 1 97 ? 2.295 -12.371 10.821 1.00 90.12 97 ARG A N 1
ATOM 714 C CA . ARG A 1 97 ? 0.932 -11.865 10.651 1.00 90.12 97 ARG A CA 1
ATOM 715 C C . ARG A 1 97 ? 0.192 -11.883 11.982 1.00 90.12 97 ARG A C 1
ATOM 717 O O . ARG A 1 97 ? -0.424 -10.881 12.338 1.00 90.12 97 ARG A O 1
ATOM 724 N N . ASP A 1 98 ? 0.273 -12.981 12.724 1.00 91.00 98 ASP A N 1
ATOM 725 C CA . ASP A 1 98 ? -0.418 -13.143 13.999 1.00 91.00 98 ASP A CA 1
ATOM 726 C C . ASP A 1 98 ? 0.147 -12.195 15.065 1.00 91.00 98 ASP A C 1
ATOM 728 O O . ASP A 1 98 ? -0.624 -11.559 15.790 1.00 91.00 98 ASP A O 1
ATOM 732 N N . LEU A 1 99 ? 1.470 -12.005 15.105 1.00 92.38 99 LEU A N 1
ATOM 733 C CA . LEU A 1 99 ? 2.129 -11.023 15.966 1.00 92.38 99 LEU A CA 1
ATOM 734 C C . LEU A 1 99 ? 1.631 -9.601 15.673 1.00 92.38 99 LEU A C 1
ATOM 736 O O . LEU A 1 99 ? 1.169 -8.900 16.577 1.00 92.38 99 LEU A O 1
ATOM 740 N N . LEU A 1 100 ? 1.674 -9.174 14.410 1.00 93.62 100 LEU A N 1
ATOM 741 C CA . LEU A 1 100 ? 1.226 -7.839 14.017 1.00 93.62 100 LEU A CA 1
ATOM 742 C C . LEU A 1 100 ? -0.279 -7.662 14.257 1.00 93.62 100 LEU A C 1
ATOM 744 O O . 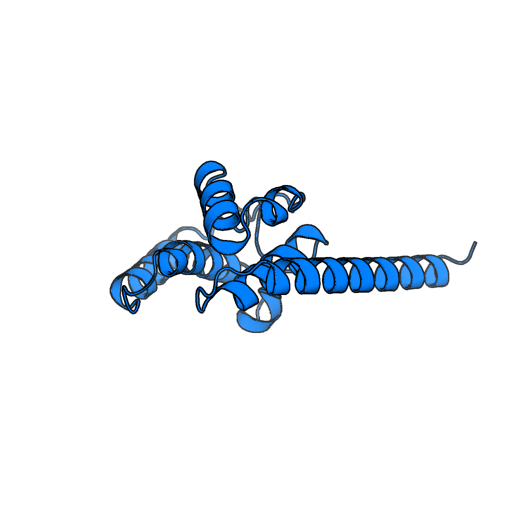LEU A 1 100 ? -0.716 -6.626 14.756 1.00 93.62 100 LEU A O 1
ATOM 748 N N . MET A 1 101 ? -1.082 -8.689 13.972 1.00 94.81 101 MET A N 1
ATOM 749 C CA . MET A 1 101 ? -2.520 -8.685 14.229 1.00 94.81 101 MET A CA 1
ATOM 750 C C . MET A 1 101 ? -2.811 -8.547 15.724 1.00 94.81 101 MET A C 1
ATOM 752 O O . MET A 1 101 ? -3.689 -7.765 16.092 1.00 94.81 101 MET A O 1
ATOM 756 N N . LYS A 1 102 ? -2.069 -9.243 16.587 1.00 95.75 102 LYS A N 1
ATOM 757 C CA . LYS A 1 102 ? -2.216 -9.177 18.046 1.00 95.75 102 LYS A CA 1
ATOM 758 C C . LYS A 1 102 ? -1.844 -7.806 18.615 1.00 95.75 102 LYS A C 1
ATOM 760 O O . LYS A 1 102 ? -2.517 -7.343 19.533 1.00 95.75 102 LYS A O 1
ATOM 765 N N . HIS A 1 103 ? -0.816 -7.158 18.068 1.00 94.38 103 HIS A N 1
ATOM 766 C CA . HIS A 1 103 ? -0.235 -5.929 18.625 1.00 94.38 103 HIS A CA 1
ATOM 767 C C . HIS A 1 103 ? -0.597 -4.632 17.883 1.00 94.38 103 HIS A C 1
ATOM 769 O O . HIS A 1 103 ? -0.122 -3.561 18.263 1.00 94.38 103 HIS A O 1
ATOM 775 N N . ARG A 1 104 ? -1.444 -4.688 16.849 1.00 94.31 104 ARG A N 1
ATOM 776 C CA . ARG A 1 104 ? -1.924 -3.486 16.147 1.00 94.31 104 ARG A CA 1
ATOM 777 C C . ARG A 1 104 ? -2.683 -2.535 17.079 1.00 94.31 104 ARG A C 1
ATOM 779 O O . ARG A 1 104 ? -3.278 -2.959 18.067 1.00 94.31 104 ARG A O 1
ATOM 786 N N . ALA A 1 105 ? -2.727 -1.255 16.717 1.00 93.00 105 ALA A N 1
ATOM 787 C CA . ALA A 1 105 ? -3.386 -0.217 17.512 1.00 93.00 105 ALA A CA 1
ATOM 788 C C . ALA A 1 105 ? -4.919 -0.362 17.570 1.00 93.00 105 ALA A C 1
ATOM 790 O O . ALA A 1 105 ? -5.548 0.189 18.472 1.00 93.00 105 ALA A O 1
ATOM 791 N N . GLN A 1 106 ? -5.509 -1.093 16.619 1.00 92.50 106 GLN A N 1
ATOM 792 C CA . GLN A 1 106 ? -6.946 -1.338 16.477 1.00 92.50 106 GLN A CA 1
ATOM 793 C C . GLN A 1 106 ? -7.773 -0.060 16.289 1.00 92.50 106 GLN A C 1
ATOM 795 O O . GLN A 1 106 ? -8.934 -0.005 16.690 1.00 92.50 106 GLN A O 1
ATOM 800 N N . ARG A 1 107 ? -7.196 0.966 15.659 1.00 93.88 107 ARG A N 1
ATOM 801 C CA . ARG A 1 107 ? -7.850 2.263 15.438 1.00 93.88 107 ARG A CA 1
ATOM 802 C C . ARG A 1 107 ? -8.441 2.382 14.043 1.00 93.88 107 ARG A C 1
ATOM 804 O O . ARG A 1 107 ? -9.492 2.997 13.887 1.00 93.88 107 ARG A O 1
ATOM 811 N N . TYR A 1 108 ? -7.794 1.776 13.048 1.00 92.62 108 TYR A N 1
ATOM 812 C CA . TYR A 1 108 ? -8.195 1.904 11.650 1.00 92.62 108 TYR A CA 1
ATOM 813 C C . TYR A 1 108 ? -8.380 0.539 10.976 1.00 92.62 108 TYR A C 1
ATOM 815 O O . TYR A 1 108 ? -7.570 -0.370 11.175 1.00 92.62 108 TYR A O 1
ATOM 823 N N . PRO A 1 109 ? -9.414 0.369 10.126 1.00 90.31 109 PRO A N 1
ATOM 824 C CA . PRO A 1 109 ? -9.582 -0.847 9.327 1.00 90.31 109 PRO A CA 1
ATOM 825 C C . PRO A 1 109 ? -8.379 -1.147 8.421 1.00 90.31 109 PRO A C 1
ATOM 827 O O . PRO A 1 109 ? -8.096 -2.317 8.154 1.00 90.31 109 PRO A O 1
ATOM 830 N N . SER A 1 110 ? -7.671 -0.096 7.989 1.00 93.50 110 SER A N 1
ATOM 831 C CA . SER A 1 110 ? -6.501 -0.155 7.110 1.00 93.50 110 SER A CA 1
ATOM 832 C C . SER A 1 110 ? -5.326 -0.935 7.697 1.00 93.50 110 SER A C 1
ATOM 834 O O . SER A 1 110 ? -4.566 -1.545 6.946 1.00 93.50 110 SER A O 1
ATOM 836 N N . GLU A 1 111 ? -5.235 -1.020 9.027 1.00 94.31 111 GLU A N 1
ATOM 837 C CA . GLU A 1 111 ? -4.208 -1.799 9.722 1.00 94.31 111 GLU A CA 1
ATOM 838 C C . GLU A 1 111 ? -4.207 -3.264 9.276 1.00 94.31 111 GLU A C 1
ATOM 840 O O . GLU A 1 1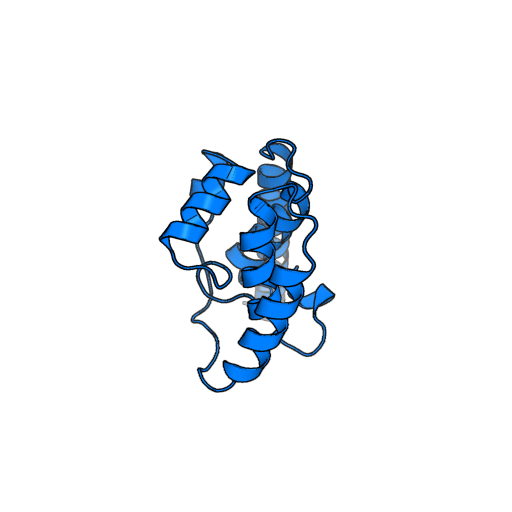11 ? -3.147 -3.851 9.104 1.00 94.31 111 GLU A O 1
ATOM 845 N N . ARG A 1 112 ? -5.379 -3.863 9.022 1.00 94.44 112 ARG A N 1
ATOM 846 C CA . ARG A 1 112 ? -5.454 -5.271 8.600 1.00 94.44 112 ARG A CA 1
ATOM 847 C C . ARG A 1 112 ? -4.854 -5.489 7.216 1.00 94.44 112 ARG A C 1
ATOM 849 O O . ARG A 1 112 ? -4.182 -6.488 7.010 1.00 94.44 112 ARG A O 1
ATOM 856 N N . TRP A 1 113 ? -5.078 -4.568 6.279 1.00 95.06 113 TRP A N 1
ATOM 857 C CA . TRP A 1 113 ? -4.490 -4.675 4.940 1.00 95.06 113 TRP A CA 1
ATOM 858 C C . TRP A 1 113 ? -2.983 -4.467 4.984 1.00 95.06 113 TRP A C 1
ATOM 860 O O . TRP A 1 113 ? -2.255 -5.236 4.369 1.00 95.06 113 TRP A O 1
ATOM 870 N N . LEU A 1 114 ? -2.523 -3.491 5.770 1.00 93.75 114 LEU A N 1
ATOM 871 C CA . LEU A 1 114 ? -1.100 -3.266 5.997 1.00 93.75 114 LEU A CA 1
ATOM 872 C C . LEU A 1 114 ? -0.401 -4.491 6.571 1.00 93.75 114 LEU A C 1
ATOM 874 O O . LEU A 1 114 ? 0.690 -4.807 6.127 1.00 93.75 114 LEU A O 1
ATOM 878 N N . ILE A 1 115 ? -1.020 -5.188 7.523 1.00 93.25 115 ILE A N 1
ATOM 879 C CA . ILE A 1 115 ? -0.440 -6.397 8.115 1.00 93.25 115 ILE A CA 1
ATOM 880 C C . ILE A 1 115 ? -0.211 -7.471 7.054 1.00 93.25 115 ILE A C 1
ATOM 882 O O . ILE A 1 115 ? 0.892 -7.999 6.969 1.00 93.25 115 ILE A O 1
ATOM 886 N N . GLU A 1 116 ? -1.213 -7.762 6.222 1.00 90.88 116 GLU A N 1
ATOM 887 C CA . GLU A 1 116 ? -1.065 -8.745 5.140 1.00 90.88 116 GLU A CA 1
ATOM 888 C C . GLU A 1 116 ? -0.007 -8.301 4.118 1.00 90.88 116 GLU A C 1
ATOM 890 O O . GLU A 1 116 ? 0.822 -9.101 3.688 1.00 90.88 116 GLU A O 1
ATOM 895 N N . MET A 1 117 ? -0.000 -7.014 3.755 1.00 90.25 117 MET A N 1
ATOM 896 C CA . MET A 1 117 ? 0.973 -6.448 2.818 1.00 90.25 117 MET A CA 1
ATOM 897 C C . MET A 1 117 ? 2.395 -6.519 3.377 1.00 90.25 117 MET A C 1
ATOM 899 O O . MET A 1 117 ? 3.295 -6.961 2.677 1.00 90.25 117 MET A O 1
ATOM 903 N N . ILE A 1 118 ? 2.609 -6.144 4.639 1.00 88.25 118 ILE A N 1
ATOM 904 C CA . ILE A 1 118 ? 3.914 -6.218 5.304 1.00 88.25 118 ILE A CA 1
ATOM 905 C C . ILE A 1 118 ? 4.353 -7.675 5.409 1.00 88.25 118 ILE A C 1
ATOM 907 O O . ILE A 1 118 ? 5.440 -7.997 4.948 1.00 88.25 118 ILE A O 1
ATOM 911 N N . ALA A 1 119 ? 3.503 -8.562 5.931 1.00 86.75 119 ALA A N 1
ATOM 912 C CA . ALA A 1 119 ? 3.837 -9.974 6.100 1.00 86.75 119 ALA A CA 1
ATOM 913 C C . ALA A 1 119 ? 4.198 -10.642 4.762 1.00 86.75 119 ALA A C 1
ATOM 915 O O . ALA A 1 119 ? 5.141 -11.425 4.691 1.00 86.75 119 ALA A O 1
ATOM 916 N N . THR A 1 120 ? 3.508 -10.273 3.680 1.00 81.31 120 THR A N 1
ATOM 917 C CA . THR A 1 120 ? 3.826 -10.770 2.335 1.00 81.31 120 THR A CA 1
ATOM 918 C C . THR A 1 120 ? 5.036 -10.060 1.717 1.00 81.31 120 THR A C 1
ATOM 920 O O . THR A 1 120 ? 5.768 -10.662 0.943 1.00 81.31 120 THR A O 1
ATOM 923 N N . GLY A 1 121 ? 5.282 -8.790 2.037 1.00 76.75 121 GLY A N 1
ATOM 924 C CA . GLY A 1 121 ? 6.444 -8.030 1.569 1.00 76.75 121 GLY A CA 1
ATOM 925 C C . GLY A 1 121 ? 7.753 -8.448 2.240 1.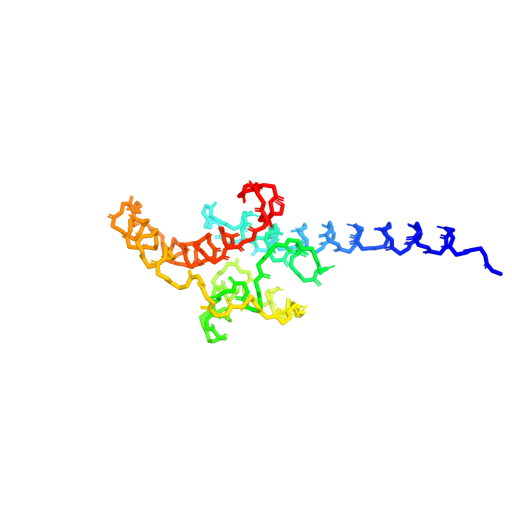00 76.75 121 GLY A C 1
ATOM 926 O O . GLY A 1 121 ? 8.786 -8.443 1.580 1.00 76.75 121 GLY A O 1
ATOM 927 N N . CYS A 1 122 ? 7.701 -8.905 3.498 1.00 74.19 122 CYS A N 1
ATOM 928 C CA . CYS A 1 122 ? 8.814 -9.551 4.209 1.00 74.19 122 CYS A CA 1
ATOM 929 C C . CYS A 1 122 ? 9.340 -10.803 3.495 1.00 74.19 122 CYS A C 1
ATOM 931 O O . CYS A 1 122 ? 10.447 -11.245 3.771 1.00 74.19 122 CYS A O 1
ATOM 933 N N . MET A 1 123 ? 8.549 -11.376 2.587 1.00 69.12 123 MET A N 1
ATOM 934 C CA . MET A 1 123 ? 8.953 -12.506 1.748 1.00 69.12 123 MET A CA 1
ATOM 935 C C . MET A 1 123 ? 9.821 -12.082 0.557 1.00 69.12 123 MET A C 1
ATOM 937 O O . MET A 1 123 ? 10.305 -12.935 -0.188 1.00 69.12 123 MET A O 1
ATOM 941 N N . GLY A 1 124 ? 9.965 -10.770 0.357 1.00 60.72 124 GLY A N 1
ATOM 942 C CA . GLY A 1 124 ? 10.856 -10.122 -0.593 1.00 60.72 124 GLY A CA 1
ATOM 943 C C . GLY A 1 124 ? 12.335 -10.195 -0.222 1.00 60.72 124 GLY A C 1
ATOM 944 O O . GLY A 1 124 ? 12.721 -10.917 0.689 1.00 60.72 124 GLY A O 1
ATOM 945 N N . LEU A 1 125 ? 13.165 -9.465 -0.974 1.00 53.75 125 LEU A N 1
ATOM 946 C CA . LEU A 1 125 ? 14.619 -9.390 -0.782 1.00 53.75 125 LEU A CA 1
ATOM 947 C C . LEU A 1 125 ? 15.010 -8.794 0.592 1.00 53.75 125 LEU A C 1
ATOM 949 O O . LEU A 1 125 ? 14.166 -8.376 1.381 1.00 53.75 125 LEU A O 1
ATOM 953 N N . ASP A 1 126 ? 16.315 -8.821 0.882 1.00 52.09 126 ASP A N 1
ATOM 954 C CA . ASP A 1 126 ? 16.946 -8.717 2.209 1.00 52.09 126 ASP A CA 1
ATOM 955 C C . ASP A 1 126 ? 16.626 -7.458 3.058 1.00 52.09 126 ASP A C 1
ATOM 957 O O . ASP A 1 126 ? 17.063 -7.381 4.212 1.00 52.09 126 ASP A O 1
ATOM 961 N N . HIS A 1 127 ? 15.868 -6.464 2.561 1.00 50.56 127 HIS A N 1
ATOM 962 C CA . HIS A 1 127 ? 15.650 -5.186 3.255 1.00 50.56 127 HIS A CA 1
ATOM 963 C C . HIS A 1 127 ? 14.193 -4.691 3.229 1.00 50.56 127 HIS A C 1
ATOM 965 O O . HIS A 1 127 ? 13.818 -3.778 2.490 1.00 50.56 127 HIS A O 1
ATOM 971 N N . LEU A 1 128 ? 13.417 -5.221 4.181 1.00 53.75 128 LEU A N 1
ATOM 972 C CA . LEU A 1 128 ? 12.004 -4.953 4.483 1.00 53.75 128 LEU A CA 1
ATOM 973 C C . LEU A 1 128 ? 11.467 -3.565 4.093 1.00 53.75 128 LEU A C 1
ATOM 975 O O . LEU A 1 128 ? 10.457 -3.456 3.408 1.00 53.75 128 LEU A O 1
ATOM 979 N N . TRP A 1 129 ? 12.112 -2.493 4.550 1.00 50.75 129 TRP A N 1
ATOM 980 C CA . TRP A 1 129 ? 11.603 -1.131 4.367 1.00 50.75 129 TRP A CA 1
ATOM 981 C C . TRP A 1 129 ? 11.974 -0.513 3.018 1.00 50.75 129 TRP A C 1
ATOM 983 O O . TRP A 1 129 ? 11.246 0.343 2.531 1.00 50.75 129 TRP A O 1
ATOM 993 N N . SER A 1 130 ? 13.072 -0.955 2.400 1.00 50.16 130 SER A N 1
ATOM 994 C CA . SER A 1 130 ? 13.477 -0.487 1.069 1.00 50.16 130 SER A CA 1
ATOM 995 C C . SER A 1 130 ? 12.677 -1.173 -0.043 1.00 50.16 130 SER A C 1
ATOM 997 O O . SER A 1 130 ? 12.506 -0.608 -1.122 1.00 50.16 130 SER A O 1
ATOM 999 N N . ASP A 1 131 ? 12.171 -2.377 0.226 1.00 54.38 131 ASP A N 1
ATOM 1000 C CA . ASP A 1 131 ? 11.512 -3.226 -0.770 1.00 54.38 131 ASP A CA 1
ATOM 1001 C C . ASP A 1 131 ? 9.990 -3.031 -0.847 1.00 54.38 131 ASP A C 1
ATOM 1003 O O . ASP A 1 131 ? 9.346 -3.479 -1.806 1.00 54.38 131 ASP A O 1
ATOM 1007 N N . LEU A 1 132 ? 9.412 -2.324 0.130 1.00 56.38 132 LEU A N 1
ATOM 1008 C CA . LEU A 1 132 ? 8.000 -1.932 0.132 1.00 56.38 132 LEU A CA 1
ATOM 1009 C C . LEU A 1 132 ? 7.728 -0.692 -0.740 1.00 56.38 132 LEU A C 1
ATOM 1011 O O . LEU A 1 132 ? 6.607 -0.539 -1.231 1.00 56.38 132 LEU A O 1
ATOM 1015 N N . GLY A 1 133 ? 8.744 0.132 -1.026 1.00 47.81 133 GLY A N 1
ATOM 1016 C CA . GLY A 1 133 ? 8.663 1.229 -1.999 1.00 47.81 133 GLY A CA 1
ATOM 1017 C C . GLY A 1 133 ? 9.217 2.560 -1.532 1.00 47.81 133 GLY A C 1
ATOM 1018 O O . GLY A 1 133 ? 8.913 2.965 -0.392 1.00 47.81 133 GLY A O 1
#